Protein AF-A0A3D0MIU4-F1 (afdb_monomer)

Foldseek 3Di:
DVVVVVVVVCVQPFWPDWDWDQPPVVRDIDIDTGGPDPVSVVVVLVCCCPDCVQVVQQVVDDVGSVVVVVPDDDPDDDDPD

pLDDT: mean 91.66, std 5.19, range [69.19, 97.62]

Secondary structure (DSSP, 8-state):
-HHHHHHHHHHSTTEEEEEEEEETTTTEEEEEEEES-HHHHHHHHHHHHHSHHHHHHTTTSTTHHHHHHHT-----SPP--

Radius of gyration: 12.93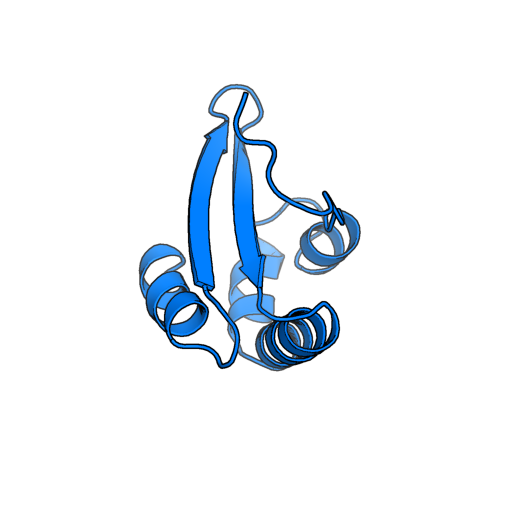 Å; Cα contacts (8 Å, |Δi|>4): 67; chains: 1; bounding box: 31×30×32 Å

Sequence (81 aa):
MLAAALVDTRAFEGCQGLDVYLDTEKECFTAIETWDSAEHYRKYLHWRTEGGIADALDPVLVDGWQGVLDSVKWLGSKLEV

Mean predicted aligned error: 3.3 Å

Solvent-accessible surface area (backbone atoms only — not comparable to full-atom values): 5050 Å² total; per-residue (Å²): 111,68,76,62,51,53,53,58,53,56,69,36,76,48,42,76,45,76,48,78,44,77,42,79,90,76,74,41,78,48,77,53,71,42,55,80,38,77,64,39,50,48,54,51,53,49,53,43,62,78,32,74,58,30,72,68,40,27,87,76,39,80,71,23,49,61,40,56,65,73,66,66,75,89,80,75,78,86,78,94,123

Nearest PDB structures (foldseek):
  3fgv-assembly1_B  TM=8.525E-01  e=1.402E-02  Ruegeria pomeroyi DSS-3
  1n5v-assembly1_B  TM=6.770E-01  e=1.535E+00  Streptomyces coelicolor A3(2)
  6qx2-assembly1_A  TM=5.247E-01  e=9.659E-01  Staphylococcus aureus
  6aso-assembly1_A  TM=5.333E-01  e=3.177E+00  Saccharomyces cerevisiae
  7ugw-assembly1_A  TM=5.252E-01  e=2.282E+00  Mycobacterium tuberculosis H37Rv

Structure (mmCIF, N/CA/C/O backbone):
data_AF-A0A3D0MIU4-F1
#
_entry.id   AF-A0A3D0MIU4-F1
#
loop_
_atom_site.group_PDB
_atom_site.id
_atom_site.type_symbol
_atom_site.label_atom_id
_atom_site.label_alt_id
_atom_site.label_comp_id
_atom_site.label_asym_id
_atom_site.label_entity_id
_atom_site.label_seq_id
_atom_site.pdbx_PDB_ins_code
_atom_site.Cartn_x
_atom_site.Cartn_y
_atom_site.Cartn_z
_atom_site.occupancy
_atom_site.B_iso_or_equiv
_atom_site.auth_seq_id
_atom_site.auth_comp_id
_atom_site.auth_asym_id
_atom_site.auth_atom_id
_atom_site.pdbx_PDB_model_num
ATOM 1 N N . MET A 1 1 ? 1.460 -12.053 -11.850 1.00 69.19 1 MET A N 1
ATOM 2 C CA . MET A 1 1 ? 2.323 -11.974 -10.654 1.00 69.19 1 MET A CA 1
ATOM 3 C C . MET A 1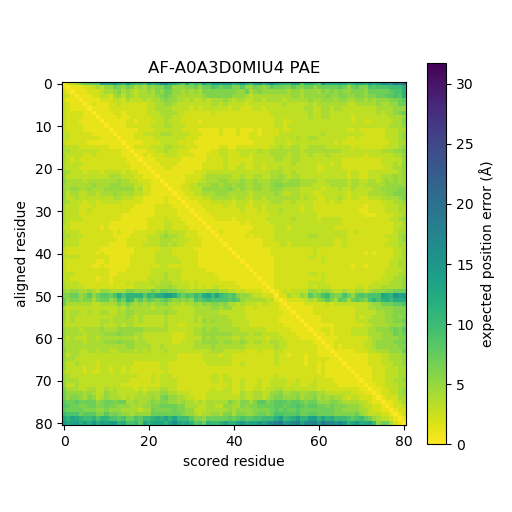 1 ? 1.783 -10.936 -9.673 1.00 69.19 1 MET A C 1
ATOM 5 O O . MET A 1 1 ? 1.212 -11.347 -8.676 1.00 69.19 1 MET A O 1
ATOM 9 N N . LEU A 1 2 ? 1.803 -9.636 -10.005 1.00 76.00 2 LEU A N 1
ATOM 10 C CA . LEU A 1 2 ? 1.276 -8.578 -9.128 1.00 76.00 2 LEU A CA 1
ATOM 11 C C . LEU A 1 2 ? -0.227 -8.728 -8.840 1.00 76.00 2 LEU A C 1
ATOM 13 O O . LEU A 1 2 ? -0.615 -8.813 -7.686 1.00 76.00 2 LEU A O 1
ATOM 17 N N . ALA A 1 3 ? -1.064 -8.876 -9.872 1.00 81.12 3 ALA A N 1
ATOM 18 C CA . ALA A 1 3 ? -2.517 -9.010 -9.698 1.00 81.12 3 ALA A CA 1
ATOM 19 C C . ALA A 1 3 ? -2.935 -10.170 -8.770 1.00 81.12 3 ALA A C 1
ATOM 21 O O . ALA A 1 3 ? -3.883 -10.024 -8.005 1.00 81.12 3 ALA A O 1
ATOM 22 N N . ALA A 1 4 ? -2.211 -11.294 -8.810 1.00 85.12 4 ALA A N 1
ATOM 23 C CA . ALA A 1 4 ? -2.458 -12.430 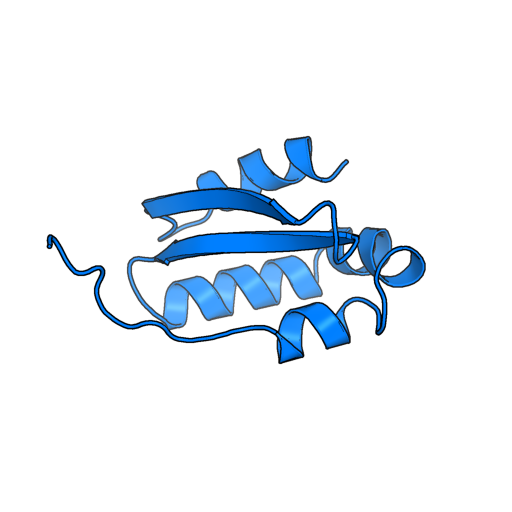-7.922 1.00 85.12 4 ALA A CA 1
ATOM 24 C C . ALA A 1 4 ? -2.084 -12.090 -6.475 1.00 85.12 4 ALA A C 1
ATOM 26 O O . ALA A 1 4 ? -2.876 -12.316 -5.570 1.00 85.12 4 ALA A O 1
ATOM 27 N N . ALA A 1 5 ? -0.931 -11.451 -6.271 1.00 85.44 5 ALA A N 1
ATOM 28 C CA . ALA A 1 5 ? -0.518 -11.002 -4.952 1.00 85.44 5 ALA A CA 1
ATOM 29 C C . ALA A 1 5 ? -1.500 -10.003 -4.326 1.00 85.44 5 ALA A C 1
ATOM 31 O O . ALA A 1 5 ? -1.682 -10.016 -3.113 1.00 85.44 5 ALA A O 1
ATOM 32 N N . LEU A 1 6 ? -2.170 -9.160 -5.119 1.00 89.38 6 LEU A N 1
ATOM 33 C CA . LEU A 1 6 ? -3.163 -8.217 -4.593 1.00 89.38 6 LEU A CA 1
ATOM 34 C C . LEU A 1 6 ? -4.369 -8.916 -3.935 1.00 89.38 6 LEU A C 1
ATOM 36 O O . LEU A 1 6 ? -5.087 -8.274 -3.168 1.00 89.38 6 LEU A O 1
ATOM 40 N N . VAL A 1 7 ? -4.622 -10.199 -4.225 1.00 91.19 7 VAL A N 1
ATOM 41 C CA . VAL A 1 7 ? -5.635 -10.991 -3.506 1.00 91.19 7 VAL A CA 1
ATOM 42 C C . VAL A 1 7 ? -5.221 -11.154 -2.045 1.00 91.19 7 VAL A C 1
ATOM 44 O O . VAL A 1 7 ? -6.018 -10.863 -1.157 1.00 91.19 7 VAL A O 1
ATOM 47 N N . ASP A 1 8 ? -3.958 -11.500 -1.799 1.00 91.81 8 ASP A N 1
ATOM 48 C CA . ASP A 1 8 ? -3.427 -11.666 -0.445 1.00 91.81 8 ASP A CA 1
ATOM 49 C C . ASP A 1 8 ? -3.390 -10.339 0.321 1.00 91.81 8 ASP A C 1
ATOM 51 O O . ASP A 1 8 ? -3.682 -10.320 1.510 1.00 91.81 8 ASP A O 1
ATOM 55 N N . THR A 1 9 ? -3.098 -9.213 -0.351 1.00 90.69 9 THR A N 1
ATOM 56 C CA . THR A 1 9 ? -3.174 -7.887 0.297 1.00 90.69 9 THR A CA 1
ATOM 57 C C . THR A 1 9 ? -4.580 -7.611 0.811 1.00 90.69 9 THR A C 1
ATOM 59 O O . THR A 1 9 ? -4.736 -7.219 1.960 1.00 90.69 9 THR A O 1
ATOM 62 N N . ARG A 1 10 ? -5.609 -7.843 -0.018 1.00 94.25 10 ARG A N 1
ATOM 63 C CA . ARG A 1 10 ? -7.008 -7.595 0.370 1.00 94.25 10 ARG A CA 1
ATOM 64 C C . ARG A 1 10 ? -7.491 -8.526 1.476 1.00 94.25 10 ARG A C 1
ATOM 66 O O . ARG A 1 10 ? -8.404 -8.164 2.204 1.00 94.25 10 ARG A O 1
ATOM 73 N N . ALA A 1 11 ? -6.909 -9.716 1.575 1.00 95.38 11 ALA A N 1
ATOM 74 C CA . ALA A 1 11 ? -7.219 -10.678 2.624 1.00 95.38 11 ALA A CA 1
ATOM 75 C C . ALA A 1 11 ? -6.408 -10.451 3.914 1.00 95.38 11 ALA A C 1
ATOM 77 O O . ALA A 1 11 ? -6.681 -11.113 4.915 1.00 95.38 11 ALA A O 1
ATOM 78 N N . PHE A 1 12 ? -5.408 -9.562 3.903 1.00 96.56 12 PHE A N 1
ATOM 79 C CA . PHE A 1 12 ? -4.556 -9.321 5.062 1.00 96.56 12 PHE A CA 1
ATOM 80 C C . PHE A 1 12 ? -5.328 -8.605 6.175 1.00 96.56 12 PHE A C 1
ATOM 82 O O . PHE A 1 12 ? -6.149 -7.721 5.922 1.00 96.56 12 PHE A O 1
ATOM 89 N N . GLU A 1 13 ? -5.046 -8.976 7.424 1.00 97.62 13 GLU A N 1
ATOM 90 C CA . GLU A 1 13 ? -5.730 -8.434 8.597 1.00 97.62 13 GLU A CA 1
ATOM 91 C C . GLU A 1 13 ? -5.644 -6.901 8.652 1.00 97.62 13 GLU A C 1
ATOM 93 O O . GLU A 1 13 ? -4.563 -6.308 8.615 1.00 97.62 13 GLU A O 1
ATOM 98 N N . GLY A 1 14 ? -6.810 -6.263 8.753 1.00 97.00 14 GLY A N 1
ATOM 99 C CA . GLY A 1 14 ? -6.950 -4.813 8.814 1.00 97.00 14 GLY A CA 1
ATOM 100 C C . GLY A 1 14 ? -6.959 -4.105 7.458 1.00 97.00 14 GLY A C 1
ATOM 101 O O . GLY A 1 14 ? -7.077 -2.881 7.452 1.00 97.00 14 GLY A O 1
ATOM 102 N N . CYS A 1 15 ? -6.844 -4.812 6.326 1.00 97.31 15 CYS A N 1
ATOM 103 C CA . CYS A 1 15 ? -7.027 -4.217 5.001 1.00 97.31 15 CYS A CA 1
ATOM 104 C C . CYS A 1 15 ? -8.523 -4.006 4.722 1.00 97.31 15 CYS A C 1
ATOM 106 O O . CYS A 1 15 ? -9.297 -4.959 4.676 1.00 97.31 15 CYS A O 1
ATOM 108 N N . GLN A 1 16 ? -8.927 -2.757 4.503 1.00 95.94 16 GLN A N 1
ATOM 109 C CA . GLN A 1 16 ? -10.312 -2.378 4.190 1.00 95.94 16 GLN A CA 1
ATOM 110 C C . GLN A 1 16 ? -10.535 -2.178 2.685 1.00 95.94 16 GLN A C 1
ATOM 112 O O . GLN A 1 16 ? -11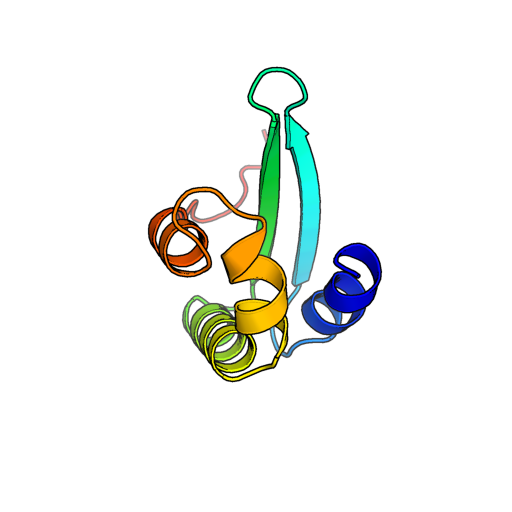.664 -2.225 2.199 1.00 95.94 16 GLN A O 1
ATOM 117 N N . GLY A 1 17 ? -9.462 -1.946 1.928 1.00 93.88 17 GLY A N 1
ATOM 118 C CA . GLY A 1 17 ? -9.533 -1.735 0.490 1.00 93.88 17 GLY A CA 1
ATOM 119 C C . GLY A 1 17 ? -8.169 -1.458 -0.125 1.00 93.88 17 GLY A C 1
ATOM 120 O O . GLY A 1 17 ? -7.273 -0.933 0.534 1.00 93.88 17 GLY A O 1
ATOM 121 N N . LEU A 1 18 ? -8.036 -1.813 -1.402 1.00 94.38 18 LEU A N 1
ATOM 122 C CA . LEU A 1 18 ? -6.835 -1.625 -2.210 1.00 94.38 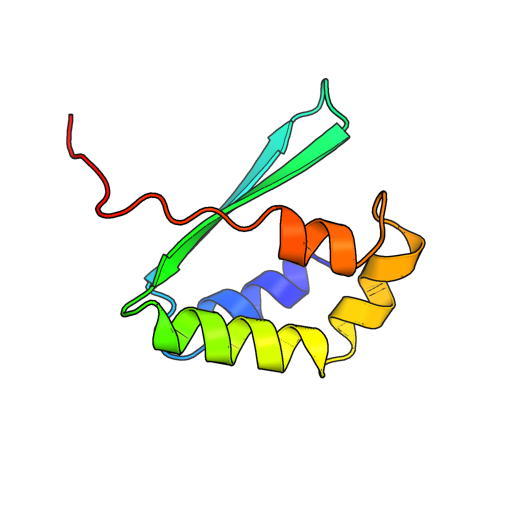18 LEU A CA 1
ATOM 123 C C . LEU A 1 18 ? -7.244 -1.415 -3.669 1.00 94.38 18 LEU A C 1
ATOM 125 O O . LEU A 1 18 ? -7.729 -2.347 -4.331 1.00 94.38 18 LEU A O 1
ATOM 129 N N . ASP A 1 19 ? -6.946 -0.220 -4.160 1.00 93.00 19 ASP A N 1
ATOM 130 C CA . ASP A 1 19 ? -7.061 0.168 -5.559 1.00 93.00 19 ASP A CA 1
ATOM 131 C C . ASP A 1 19 ? -5.669 0.424 -6.132 1.00 93.00 19 ASP A C 1
ATOM 133 O O . ASP A 1 19 ? -4.817 1.020 -5.475 1.00 93.00 19 ASP A O 1
ATOM 137 N N . VAL A 1 20 ? -5.430 -0.024 -7.364 1.00 93.50 20 VAL A N 1
ATOM 138 C CA . VAL A 1 20 ? -4.149 0.167 -8.052 1.00 93.50 20 VAL A CA 1
ATOM 139 C C . VAL A 1 20 ? -4.393 0.899 -9.357 1.00 93.50 20 VAL A C 1
ATOM 141 O O . VAL A 1 20 ? -5.199 0.470 -10.181 1.00 93.50 20 VAL A O 1
ATOM 144 N N . TYR A 1 21 ? -3.654 1.982 -9.545 1.00 93.81 21 TYR A N 1
ATOM 145 C CA . TYR A 1 21 ? -3.722 2.846 -10.712 1.00 93.81 21 TYR A CA 1
ATOM 146 C C . TYR A 1 21 ? -2.392 2.782 -11.454 1.00 93.81 21 TYR A C 1
ATOM 148 O O . TYR A 1 21 ? -1.336 2.815 -10.827 1.00 93.81 21 TYR A O 1
ATOM 156 N N . LEU A 1 22 ? -2.445 2.690 -12.781 1.00 92.94 22 LEU A N 1
ATOM 157 C CA . LEU A 1 22 ? -1.274 2.810 -13.644 1.00 92.94 22 LEU A CA 1
ATOM 158 C C . LEU A 1 22 ? -1.237 4.227 -14.218 1.00 92.94 22 LEU A C 1
ATOM 160 O O . LEU A 1 22 ? -2.142 4.614 -14.956 1.00 92.94 22 LEU A O 1
ATOM 164 N N . ASP A 1 23 ? -0.187 4.973 -13.896 1.00 94.81 23 ASP A N 1
ATOM 165 C CA . ASP A 1 23 ? 0.182 6.188 -14.614 1.00 94.81 23 ASP A CA 1
ATOM 166 C C . ASP A 1 23 ? 1.025 5.769 -15.825 1.00 94.81 23 ASP A C 1
ATOM 168 O O . ASP A 1 23 ? 2.190 5.394 -15.694 1.00 94.81 23 ASP A O 1
ATOM 172 N N . THR A 1 24 ? 0.414 5.775 -17.011 1.00 93.94 24 THR A N 1
ATOM 173 C CA . THR A 1 24 ? 1.079 5.369 -18.258 1.00 93.94 24 THR A CA 1
ATOM 174 C C . THR A 1 24 ? 2.090 6.394 -18.759 1.00 93.94 24 THR A C 1
ATOM 176 O O . THR A 1 24 ? 2.935 6.040 -19.571 1.00 93.94 24 THR A O 1
ATOM 179 N N . GLU A 1 25 ? 2.011 7.652 -18.315 1.00 96.44 25 GLU A N 1
ATOM 180 C CA . GLU A 1 25 ? 2.969 8.691 -18.713 1.00 96.44 25 GLU A CA 1
ATOM 181 C C . GLU A 1 25 ? 4.253 8.608 -17.888 1.00 96.44 25 GLU A C 1
ATOM 183 O O . GLU A 1 25 ? 5.339 8.854 -18.409 1.00 96.44 25 GLU A O 1
ATOM 188 N N . LYS A 1 26 ? 4.132 8.252 -16.603 1.00 92.69 26 LYS A N 1
ATOM 189 C CA . LYS A 1 26 ? 5.276 8.069 -15.693 1.00 92.69 26 LYS A CA 1
ATOM 190 C C . LYS A 1 26 ? 5.734 6.619 -15.555 1.00 92.69 26 LYS A C 1
ATOM 192 O O . LYS A 1 26 ? 6.665 6.361 -14.800 1.00 92.69 26 LYS A O 1
ATOM 197 N N . GLU A 1 27 ? 5.055 5.696 -16.234 1.00 92.12 27 GLU A N 1
ATOM 198 C CA . GLU A 1 27 ? 5.298 4.251 -16.174 1.00 92.12 27 GLU A CA 1
ATOM 199 C C . GLU A 1 27 ? 5.323 3.710 -14.733 1.00 92.12 27 GLU A C 1
ATOM 201 O O . GLU A 1 27 ? 6.133 2.853 -14.382 1.00 92.12 27 GLU A O 1
ATOM 206 N N . CYS A 1 28 ? 4.430 4.213 -13.873 1.00 91.56 28 CYS A N 1
ATOM 207 C CA . CYS A 1 28 ? 4.419 3.866 -12.455 1.00 91.56 28 CYS A CA 1
ATOM 208 C C . CYS A 1 28 ? 3.042 3.417 -11.962 1.00 91.56 28 CYS A C 1
ATOM 210 O O . CYS A 1 28 ? 1.994 3.876 -12.419 1.00 91.56 28 CYS A O 1
ATOM 212 N N . PHE A 1 29 ? 3.049 2.508 -10.990 1.00 91.44 29 PHE A N 1
ATOM 213 C CA . PHE A 1 29 ? 1.840 2.085 -10.297 1.00 91.44 29 PHE A CA 1
ATOM 214 C C . PHE A 1 29 ? 1.681 2.865 -8.995 1.00 91.44 29 PHE A C 1
ATOM 216 O O . PHE A 1 29 ? 2.641 3.052 -8.252 1.00 91.44 29 PHE A O 1
ATOM 223 N N . THR A 1 30 ? 0.454 3.279 -8.693 1.00 93.25 30 THR A N 1
ATOM 224 C CA . THR A 1 30 ? 0.079 3.856 -7.399 1.00 93.25 30 THR A CA 1
ATOM 225 C C . THR A 1 30 ? -0.977 2.975 -6.751 1.00 93.25 30 THR A C 1
ATOM 227 O O .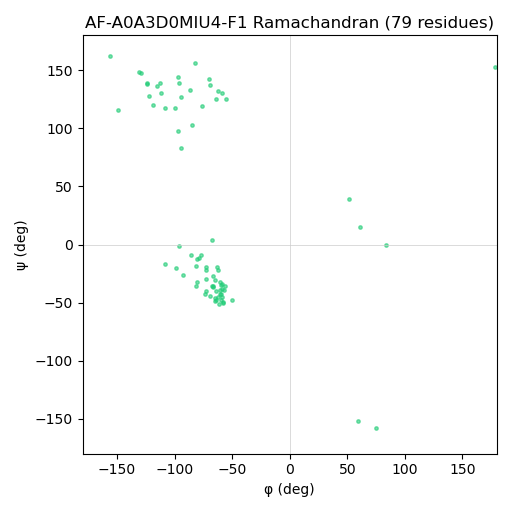 THR A 1 30 ? -2.053 2.780 -7.317 1.00 93.25 30 THR A O 1
ATOM 230 N N . ALA A 1 31 ? -0.672 2.454 -5.565 1.00 93.75 31 ALA A N 1
ATOM 231 C CA . ALA A 1 31 ? -1.633 1.760 -4.720 1.00 93.75 31 ALA A CA 1
ATOM 232 C C . ALA A 1 31 ? -2.237 2.748 -3.715 1.00 93.75 31 ALA A C 1
ATOM 234 O O . ALA A 1 31 ? -1.509 3.439 -3.002 1.00 93.75 31 ALA A O 1
ATOM 235 N N . ILE A 1 32 ? -3.565 2.818 -3.669 1.00 94.31 32 ILE A N 1
ATOM 236 C CA . ILE A 1 32 ? -4.302 3.527 -2.626 1.00 94.31 32 ILE A CA 1
ATOM 237 C C . ILE A 1 32 ? -4.957 2.474 -1.749 1.00 94.31 32 ILE A C 1
ATOM 239 O O . ILE A 1 32 ? -5.785 1.686 -2.208 1.00 94.31 32 ILE A O 1
ATOM 243 N N . GLU A 1 33 ? -4.557 2.463 -0.485 1.00 94.75 33 GLU A N 1
ATOM 244 C CA . GLU A 1 33 ? -4.941 1.437 0.469 1.00 94.75 33 GLU A CA 1
ATOM 245 C C . GLU A 1 33 ? -5.606 2.062 1.689 1.00 94.75 33 GLU A C 1
ATOM 247 O O . GLU A 1 33 ? -5.166 3.095 2.196 1.00 94.75 33 GLU A O 1
ATOM 252 N N . THR A 1 34 ? -6.663 1.417 2.175 1.00 95.44 34 THR A N 1
ATOM 253 C CA . THR A 1 34 ? -7.323 1.788 3.429 1.00 95.44 34 THR A CA 1
ATOM 254 C C . THR A 1 34 ? -7.087 0.689 4.449 1.00 95.44 34 THR A C 1
ATOM 256 O O . THR A 1 34 ? -7.304 -0.486 4.155 1.00 95.44 34 THR A O 1
ATOM 259 N N . TRP A 1 35 ? -6.654 1.080 5.645 1.00 96.38 35 TRP A N 1
ATOM 260 C CA . TRP A 1 35 ? -6.296 0.168 6.72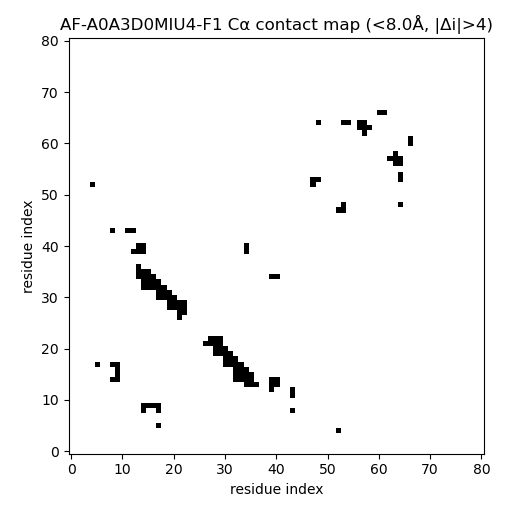5 1.00 96.38 35 TRP A CA 1
ATOM 261 C C . TRP A 1 35 ? -6.957 0.584 8.036 1.00 96.38 35 TRP A C 1
ATOM 263 O O . TRP A 1 35 ? -7.099 1.779 8.295 1.00 96.38 35 TRP A O 1
ATOM 273 N N . ASP A 1 36 ? -7.279 -0.389 8.888 1.00 96.31 36 ASP A N 1
ATOM 274 C CA . ASP A 1 36 ? -7.863 -0.152 10.219 1.00 96.31 36 ASP A CA 1
ATOM 275 C C . ASP A 1 36 ? -6.954 0.688 11.116 1.00 96.31 36 ASP A C 1
ATOM 277 O O . ASP A 1 36 ? -7.410 1.489 11.931 1.00 96.31 36 ASP A O 1
ATOM 281 N N . SER A 1 37 ? -5.639 0.500 10.985 1.00 94.94 37 SER A N 1
ATOM 282 C CA . SER A 1 37 ? -4.656 1.323 11.680 1.00 94.94 37 SER A CA 1
ATOM 283 C C . SER A 1 37 ? -3.308 1.326 10.965 1.00 94.94 37 SER A C 1
ATOM 285 O O . SER A 1 37 ? -2.973 0.425 10.192 1.00 94.94 37 SER A O 1
ATOM 287 N N . ALA A 1 38 ? -2.477 2.313 11.299 1.00 93.31 38 ALA A N 1
ATOM 288 C CA . ALA A 1 38 ? -1.093 2.363 10.838 1.00 93.31 38 ALA A CA 1
ATOM 289 C C . ALA A 1 38 ? -0.248 1.173 11.336 1.00 93.31 38 ALA A C 1
ATOM 291 O O . ALA A 1 38 ? 0.795 0.878 10.759 1.00 93.31 38 ALA A O 1
ATOM 292 N N . GLU A 1 39 ? -0.649 0.502 12.420 1.00 95.88 39 GLU A N 1
ATOM 293 C CA . GLU A 1 39 ? 0.031 -0.705 12.900 1.00 95.88 39 GLU A CA 1
ATOM 294 C C . GLU A 1 39 ? -0.270 -1.911 12.001 1.00 95.88 39 GLU A C 1
ATOM 296 O O . GLU A 1 39 ? 0.663 -2.628 11.639 1.00 95.88 39 GLU A O 1
ATOM 301 N N . HIS A 1 40 ? -1.527 -2.094 11.574 1.00 97.00 40 HIS A N 1
ATOM 302 C CA . HIS A 1 40 ? -1.897 -3.149 10.621 1.00 97.00 40 HIS A CA 1
ATOM 303 C C . HIS A 1 40 ? -1.124 -3.006 9.309 1.00 97.00 40 HIS A C 1
ATOM 305 O O . HIS A 1 40 ? -0.512 -3.972 8.854 1.00 97.00 40 HIS A O 1
ATOM 311 N N . TYR A 1 41 ? -1.036 -1.784 8.768 1.00 95.94 41 TYR A N 1
ATOM 312 C CA . TYR A 1 41 ? -0.244 -1.538 7.562 1.00 95.94 41 TYR A CA 1
ATOM 313 C C . TYR A 1 41 ? 1.239 -1.881 7.746 1.00 95.94 41 TYR A C 1
ATOM 315 O O . TYR A 1 41 ? 1.843 -2.505 6.878 1.00 95.94 41 TYR A O 1
ATOM 323 N N . ARG A 1 42 ? 1.848 -1.525 8.886 1.00 95.44 42 ARG A N 1
ATOM 324 C CA . ARG A 1 42 ? 3.256 -1.870 9.151 1.00 95.44 42 ARG A CA 1
ATOM 325 C C . ARG A 1 42 ? 3.472 -3.380 9.240 1.00 95.44 42 ARG A C 1
ATOM 327 O O . ARG A 1 42 ? 4.468 -3.863 8.710 1.00 95.44 42 ARG A O 1
ATOM 334 N N . LYS A 1 43 ? 2.549 -4.125 9.862 1.00 96.69 43 LYS A N 1
ATOM 335 C CA . LYS A 1 43 ? 2.596 -5.599 9.899 1.00 96.69 43 LYS A CA 1
ATOM 336 C C . LYS A 1 43 ? 2.485 -6.196 8.496 1.00 96.69 43 LYS A C 1
ATOM 338 O O . LYS A 1 43 ? 3.282 -7.060 8.146 1.00 96.69 43 LYS A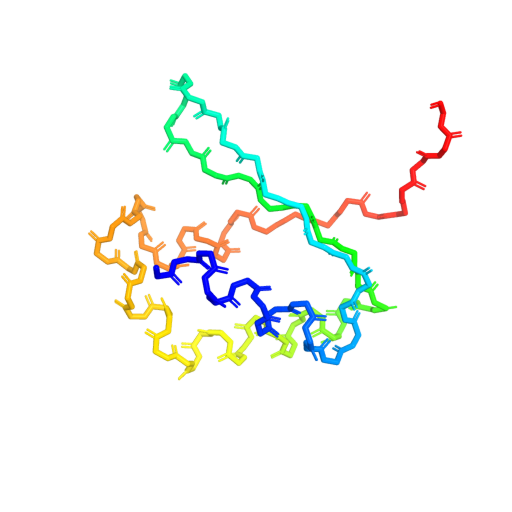 O 1
ATOM 343 N N . TYR A 1 44 ? 1.558 -5.689 7.685 1.00 95.44 44 TYR A N 1
ATOM 344 C CA . TYR A 1 44 ? 1.425 -6.063 6.277 1.00 95.44 44 TYR A CA 1
ATOM 345 C C . TYR A 1 44 ? 2.707 -5.796 5.482 1.00 95.44 44 TYR A C 1
ATOM 347 O O . TYR A 1 44 ? 3.198 -6.679 4.781 1.00 95.44 44 TYR A O 1
ATOM 355 N N . LEU A 1 45 ? 3.278 -4.596 5.608 1.00 94.56 45 LEU A N 1
ATOM 356 C CA . LEU A 1 45 ? 4.467 -4.205 4.856 1.00 94.56 45 LEU A CA 1
ATOM 357 C C . LEU A 1 45 ? 5.692 -5.029 5.272 1.00 94.56 45 LEU A C 1
ATOM 359 O O . LEU A 1 45 ? 6.495 -5.417 4.424 1.00 94.56 45 LEU A O 1
ATOM 363 N N . HIS A 1 46 ? 5.808 -5.357 6.561 1.00 94.75 46 HIS A N 1
ATOM 364 C CA . HIS A 1 46 ? 6.835 -6.266 7.062 1.00 94.75 46 HIS A CA 1
ATOM 365 C C . HIS A 1 46 ? 6.661 -7.678 6.487 1.00 94.75 46 HIS A C 1
ATOM 367 O O . HIS A 1 46 ? 7.603 -8.208 5.907 1.00 94.75 46 HIS A O 1
ATOM 373 N N . TRP A 1 47 ? 5.442 -8.231 6.516 1.00 94.44 47 TRP A N 1
ATOM 374 C CA . TRP A 1 47 ? 5.131 -9.519 5.882 1.00 94.44 47 TRP A CA 1
ATOM 375 C C . TRP A 1 47 ? 5.450 -9.530 4.379 1.00 94.44 47 TRP A C 1
ATOM 377 O O . TRP A 1 47 ? 5.970 -10.515 3.862 1.00 94.44 47 TRP A O 1
ATOM 387 N N . ARG A 1 48 ? 5.188 -8.428 3.666 1.00 92.69 48 ARG A N 1
ATOM 388 C CA . ARG A 1 48 ? 5.550 -8.269 2.248 1.00 92.69 48 ARG A CA 1
ATOM 389 C C . ARG A 1 48 ? 7.054 -8.208 2.011 1.00 92.69 48 ARG A C 1
ATOM 391 O O . ARG A 1 48 ? 7.505 -8.714 0.990 1.00 92.69 48 ARG A O 1
ATOM 398 N N . THR A 1 49 ? 7.787 -7.595 2.935 1.00 92.38 49 THR A N 1
ATOM 399 C CA . THR A 1 49 ? 9.248 -7.462 2.875 1.00 92.38 49 THR A CA 1
ATOM 400 C C . THR A 1 49 ? 9.939 -8.795 3.150 1.00 92.38 49 THR A C 1
ATOM 402 O O . THR A 1 49 ? 10.912 -9.123 2.487 1.00 92.38 49 THR A O 1
ATOM 405 N N . GLU A 1 50 ? 9.430 -9.577 4.103 1.00 90.56 50 GLU A N 1
ATOM 406 C CA . GLU A 1 50 ? 9.953 -10.917 4.408 1.00 90.56 50 GLU A CA 1
ATOM 407 C C . GLU A 1 50 ? 9.421 -11.998 3.453 1.00 90.56 50 GLU A C 1
ATOM 409 O O . GLU A 1 50 ? 9.976 -13.093 3.360 1.00 90.56 50 GLU A O 1
ATOM 414 N N . GLY A 1 51 ? 8.325 -11.713 2.750 1.00 81.38 51 GLY A N 1
ATOM 415 C CA . GLY A 1 51 ? 7.745 -12.587 1.741 1.00 81.38 51 GLY A CA 1
ATOM 416 C C . GLY A 1 51 ? 8.436 -12.460 0.382 1.00 81.38 51 GLY A C 1
ATOM 417 O O . GLY A 1 51 ? 8.963 -11.415 0.016 1.00 81.38 51 GLY A O 1
ATOM 418 N N . GLY A 1 52 ? 8.332 -13.502 -0.447 1.00 81.44 52 GLY A N 1
ATOM 419 C CA . GLY A 1 52 ? 9.014 -13.563 -1.751 1.00 81.44 52 GLY A CA 1
ATOM 420 C C . GLY A 1 52 ? 8.536 -12.570 -2.821 1.00 81.44 52 GLY A C 1
ATOM 421 O O . GLY A 1 52 ? 8.990 -12.643 -3.959 1.00 81.44 52 GLY A O 1
ATOM 422 N N . ILE A 1 53 ? 7.604 -11.659 -2.513 1.00 87.50 53 ILE A N 1
ATOM 423 C CA . ILE A 1 53 ? 7.199 -10.621 -3.468 1.00 87.50 53 ILE A CA 1
ATOM 424 C C . ILE A 1 53 ? 8.177 -9.453 -3.513 1.00 87.50 53 ILE A C 1
ATOM 426 O O . ILE A 1 53 ? 8.339 -8.885 -4.588 1.00 87.50 53 ILE A O 1
ATOM 430 N N . ALA A 1 54 ? 8.824 -9.112 -2.393 1.00 90.25 54 ALA A N 1
ATOM 431 C CA . ALA A 1 54 ? 9.877 -8.105 -2.390 1.00 90.25 54 ALA A CA 1
ATOM 432 C C . ALA A 1 54 ? 10.983 -8.531 -3.364 1.00 90.25 54 ALA A C 1
ATOM 434 O O . ALA A 1 54 ? 11.266 -7.805 -4.311 1.00 90.25 54 ALA A O 1
ATOM 435 N N . ASP A 1 55 ? 11.459 -9.774 -3.241 1.00 91.06 55 ASP A N 1
ATOM 436 C CA . ASP A 1 55 ? 12.445 -10.373 -4.150 1.00 91.06 55 ASP A CA 1
ATOM 437 C C . ASP A 1 55 ? 11.974 -10.410 -5.612 1.00 91.06 55 ASP A C 1
ATOM 439 O O . ASP A 1 55 ? 12.759 -10.211 -6.538 1.00 91.06 55 ASP A O 1
ATOM 443 N N . ALA A 1 56 ? 10.684 -10.675 -5.845 1.00 88.94 56 ALA A N 1
ATOM 444 C CA . ALA A 1 56 ? 10.127 -10.732 -7.193 1.00 88.94 56 ALA A CA 1
ATOM 445 C C . ALA A 1 56 ? 9.986 -9.347 -7.848 1.00 88.94 56 ALA A C 1
ATOM 447 O O . ALA A 1 56 ? 10.025 -9.250 -9.077 1.00 88.94 56 ALA A O 1
ATOM 448 N N . LEU A 1 57 ? 9.778 -8.294 -7.050 1.00 88.88 57 LEU A N 1
ATOM 449 C CA . LEU A 1 57 ? 9.590 -6.925 -7.531 1.00 88.88 57 LEU A CA 1
ATOM 450 C C . LEU A 1 57 ? 10.895 -6.125 -7.594 1.00 88.88 57 LEU A C 1
ATOM 452 O O . LEU A 1 57 ? 11.008 -5.231 -8.429 1.00 88.88 57 LEU A O 1
ATOM 456 N N . ASP A 1 58 ? 11.885 -6.466 -6.773 1.00 91.50 58 ASP A N 1
ATOM 457 C CA . ASP A 1 58 ? 13.176 -5.779 -6.718 1.00 91.50 58 ASP A CA 1
ATOM 458 C C . ASP A 1 58 ? 13.856 -5.596 -8.094 1.00 91.50 58 ASP A C 1
ATOM 460 O O . ASP A 1 58 ? 14.207 -4.467 -8.429 1.00 91.50 58 ASP A O 1
ATOM 464 N N . PRO A 1 59 ? 13.959 -6.617 -8.975 1.00 93.62 59 PRO A N 1
ATOM 465 C CA . PRO A 1 59 ? 14.628 -6.450 -10.268 1.00 93.62 59 PRO A CA 1
ATOM 466 C C . PRO A 1 59 ? 13.793 -5.716 -11.330 1.00 93.62 59 PRO A C 1
ATOM 468 O O . PRO A 1 59 ? 14.309 -5.447 -12.415 1.00 93.62 59 PRO A O 1
ATOM 471 N N . VAL A 1 60 ? 12.505 -5.452 -11.080 1.00 91.06 60 VAL A N 1
ATOM 472 C CA . VAL A 1 60 ? 11.599 -4.829 -12.067 1.00 91.06 60 VAL A CA 1
ATOM 473 C C . VAL A 1 60 ? 11.229 -3.389 -11.730 1.00 91.06 60 VAL A C 1
ATOM 475 O O . VAL A 1 60 ? 10.744 -2.677 -12.608 1.00 91.06 60 VAL A O 1
ATOM 478 N N . LEU A 1 61 ? 11.432 -2.955 -10.485 1.00 91.62 61 LEU A N 1
ATOM 479 C CA . LEU A 1 61 ? 11.134 -1.597 -10.042 1.00 91.62 61 LEU A CA 1
ATOM 480 C C . LEU A 1 61 ? 12.386 -0.721 -10.073 1.00 91.62 61 LEU A C 1
ATOM 482 O O . LEU A 1 61 ? 13.487 -1.158 -9.742 1.00 91.62 61 LEU A O 1
ATOM 486 N N . VAL A 1 62 ? 12.201 0.552 -10.424 1.00 92.81 62 VAL A N 1
ATOM 487 C CA . VAL A 1 62 ? 13.228 1.573 -10.190 1.00 92.81 62 VAL A CA 1
ATOM 488 C C . VAL A 1 62 ? 13.451 1.680 -8.679 1.00 92.81 62 VAL A C 1
ATOM 490 O O . VAL A 1 62 ? 12.484 1.734 -7.923 1.00 92.81 62 VAL A O 1
ATOM 493 N N . ASP A 1 63 ? 14.715 1.662 -8.254 1.00 94.31 63 ASP A N 1
ATOM 494 C CA . ASP A 1 63 ? 15.143 1.636 -6.845 1.00 94.31 63 ASP A CA 1
ATOM 495 C C . ASP A 1 63 ? 14.669 0.405 -6.038 1.00 94.31 63 ASP A C 1
ATOM 497 O O . ASP A 1 63 ? 14.757 0.379 -4.806 1.00 94.31 63 ASP A O 1
ATOM 501 N N . GLY A 1 64 ? 14.207 -0.641 -6.733 1.00 93.06 64 GLY A N 1
ATOM 502 C CA . GLY A 1 64 ? 13.847 -1.931 -6.152 1.00 93.06 64 GLY A CA 1
ATOM 503 C C . GLY A 1 64 ? 12.743 -1.860 -5.095 1.00 93.06 64 GLY A C 1
ATOM 504 O O . GLY A 1 64 ? 11.878 -0.978 -5.105 1.00 93.06 64 GLY A O 1
ATOM 505 N N . TRP A 1 65 ? 12.757 -2.806 -4.153 1.00 92.50 65 TRP A N 1
ATOM 506 C CA . TRP A 1 65 ? 11.796 -2.827 -3.045 1.00 92.50 65 TRP A CA 1
ATOM 507 C C . TRP A 1 65 ? 11.962 -1.622 -2.110 1.00 92.50 65 TRP A C 1
ATOM 509 O O . TRP A 1 65 ? 10.978 -1.122 -1.564 1.00 92.50 65 TRP A O 1
ATOM 519 N N . GLN A 1 66 ? 13.184 -1.099 -1.966 1.00 93.69 66 GLN A N 1
ATOM 520 C CA . GLN A 1 66 ? 13.432 0.099 -1.162 1.00 93.69 66 GLN A CA 1
ATOM 521 C C . GLN A 1 66 ? 12.665 1.313 -1.705 1.00 93.69 66 GLN A C 1
ATOM 523 O O . GLN A 1 66 ? 12.061 2.045 -0.922 1.00 93.69 66 GLN A O 1
ATOM 528 N N . GLY A 1 67 ? 12.581 1.470 -3.031 1.00 94.06 67 GLY A N 1
ATOM 529 C CA . GLY A 1 67 ? 11.761 2.507 -3.661 1.00 94.06 67 GLY A CA 1
ATOM 530 C C . GLY A 1 67 ? 10.275 2.414 -3.288 1.00 94.06 67 GLY A C 1
ATOM 531 O O . GLY A 1 67 ? 9.614 3.438 -3.105 1.00 94.06 67 GLY A O 1
ATOM 532 N N . VAL A 1 68 ? 9.747 1.200 -3.082 1.00 92.62 68 VAL A N 1
ATOM 533 C CA . VAL A 1 68 ? 8.376 1.001 -2.579 1.00 92.62 68 VAL A CA 1
ATOM 534 C C . VAL A 1 68 ? 8.246 1.533 -1.156 1.00 92.62 68 VAL A C 1
ATOM 536 O O . VAL A 1 68 ? 7.321 2.300 -0.882 1.00 92.62 68 VAL A O 1
ATOM 539 N N . LEU A 1 69 ? 9.174 1.171 -0.266 1.00 93.44 69 LEU A N 1
ATOM 540 C CA . LEU A 1 69 ? 9.175 1.620 1.130 1.00 93.44 69 LEU A CA 1
ATOM 541 C C . LEU A 1 69 ? 9.254 3.149 1.234 1.00 93.44 69 LEU A C 1
ATOM 543 O O . LEU A 1 69 ? 8.510 3.755 2.007 1.00 93.44 69 LEU A O 1
ATOM 547 N N . ASP A 1 70 ? 10.097 3.771 0.412 1.00 95.12 70 ASP A N 1
ATOM 548 C CA . ASP A 1 70 ? 10.302 5.222 0.398 1.00 95.12 70 ASP A CA 1
ATOM 549 C C . ASP A 1 70 ? 9.108 5.978 -0.211 1.00 95.12 70 ASP A C 1
ATOM 551 O O . ASP A 1 70 ? 8.886 7.157 0.080 1.00 95.12 70 ASP A O 1
ATOM 555 N N . SER A 1 71 ? 8.295 5.303 -1.031 1.00 93.69 71 SER A N 1
ATOM 556 C CA . SER A 1 71 ? 7.102 5.883 -1.659 1.00 93.69 71 SER A CA 1
ATOM 557 C C . SER A 1 71 ? 5.878 5.970 -0.734 1.00 93.69 71 SER A C 1
ATOM 559 O O . SER A 1 71 ? 4.901 6.644 -1.082 1.00 93.69 71 SER A O 1
ATOM 561 N N . VAL A 1 72 ? 5.912 5.322 0.439 1.00 94.38 72 VAL A N 1
ATOM 562 C CA . VAL A 1 72 ? 4.775 5.243 1.370 1.00 94.38 72 VAL A CA 1
ATOM 563 C C . VAL A 1 72 ? 4.396 6.625 1.905 1.00 94.38 72 VAL A C 1
ATOM 565 O O . VAL A 1 72 ? 5.196 7.330 2.521 1.00 94.38 72 VAL A O 1
ATOM 568 N N . LYS A 1 73 ? 3.119 6.989 1.743 1.00 94.19 73 LYS A N 1
ATOM 569 C CA . LYS A 1 73 ? 2.548 8.252 2.233 1.00 94.19 73 LYS A CA 1
ATOM 570 C C . LYS A 1 73 ? 1.343 8.001 3.132 1.00 94.19 73 LYS A C 1
ATOM 572 O O . LYS A 1 73 ? 0.472 7.199 2.814 1.00 94.19 73 LYS A O 1
ATOM 577 N N . TRP A 1 74 ? 1.262 8.756 4.225 1.00 92.12 74 TRP A N 1
ATOM 578 C CA . TRP A 1 74 ? 0.150 8.707 5.175 1.00 92.12 74 TRP A CA 1
ATOM 579 C C . TRP A 1 74 ? -0.847 9.821 4.864 1.00 92.12 74 TRP A C 1
ATOM 581 O O . TRP A 1 74 ? -0.640 10.970 5.242 1.00 92.12 74 TRP A O 1
ATOM 591 N N . LEU A 1 75 ? -1.917 9.480 4.146 1.00 89.81 75 LEU A N 1
ATOM 592 C CA . LEU A 1 75 ? -2.883 10.462 3.638 1.00 89.81 75 LEU A CA 1
ATOM 593 C C . LEU A 1 75 ? -3.920 10.917 4.683 1.00 89.81 75 LEU A C 1
ATOM 595 O O . LEU A 1 75 ? -4.603 11.914 4.466 1.00 89.81 75 LEU A O 1
ATOM 599 N N . GLY A 1 76 ? -4.025 10.226 5.822 1.00 86.94 76 GLY A N 1
ATOM 600 C CA . GLY A 1 76 ? -5.069 10.481 6.818 1.00 86.94 76 GLY A CA 1
ATOM 601 C C . GLY A 1 76 ? -6.439 9.955 6.375 1.00 86.94 76 GLY A C 1
ATOM 602 O O . GLY A 1 76 ? -6.528 9.035 5.564 1.00 86.94 76 GLY A O 1
ATOM 603 N N . SER A 1 77 ? -7.514 10.505 6.940 1.00 85.88 77 SER A N 1
ATOM 604 C CA . SER A 1 77 ? -8.880 10.091 6.603 1.00 85.88 77 SER A CA 1
ATOM 605 C C . SER A 1 77 ? -9.264 10.515 5.185 1.00 85.88 77 SER A C 1
ATOM 607 O O . SER A 1 77 ? -9.024 11.654 4.780 1.00 85.88 77 SER A O 1
ATOM 609 N N . LYS A 1 78 ? -9.926 9.612 4.453 1.00 85.06 78 LYS A N 1
ATOM 610 C CA . LYS A 1 78 ? -10.566 9.935 3.175 1.00 85.06 78 LYS A CA 1
ATOM 611 C C . LYS A 1 78 ? -11.605 11.039 3.391 1.00 85.06 78 LYS A C 1
ATOM 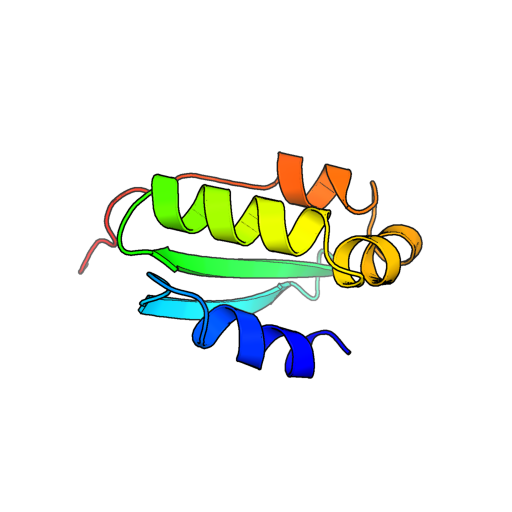613 O O . LYS A 1 78 ? -12.445 10.930 4.281 1.00 85.06 78 LYS A O 1
ATOM 618 N N . LEU A 1 79 ? -11.542 12.082 2.570 1.00 87.81 79 LEU A N 1
ATOM 619 C CA . LEU A 1 79 ? -12.540 13.147 2.551 1.00 87.81 79 LEU A CA 1
ATOM 620 C C . LEU A 1 79 ? -13.689 12.756 1.613 1.00 87.81 79 LEU A C 1
ATOM 622 O O . LEU A 1 79 ? -13.446 12.318 0.489 1.00 87.81 79 LEU A O 1
ATOM 626 N N . GLU A 1 80 ? -14.926 12.923 2.075 1.00 84.75 80 GLU A N 1
ATOM 627 C CA . GLU A 1 80 ? -16.137 12.822 1.254 1.00 84.75 80 GLU A CA 1
ATOM 628 C C . GLU A 1 80 ? -16.518 14.231 0.791 1.00 84.75 80 GLU A C 1
ATOM 630 O O . GLU A 1 80 ? -17.297 14.925 1.445 1.00 84.75 80 GLU A O 1
ATOM 635 N N . VAL A 1 81 ? -15.880 14.691 -0.285 1.00 74.44 81 VAL A N 1
ATOM 636 C CA . VAL A 1 81 ? -16.128 16.003 -0.907 1.00 74.44 81 VAL A CA 1
ATOM 637 C C . VAL A 1 81 ? -16.627 15.853 -2.330 1.00 74.44 81 VAL A C 1
ATOM 639 O O . VAL A 1 81 ? -16.224 14.870 -2.993 1.00 74.44 81 VAL A O 1
#